Protein AF-A0A967RIY6-F1 (afdb_monomer_lite)

Sequence (97 aa):
YAEVLNAAGASATYFPWGEIYGALEKGTIDGVIAGPLSSQADSGFHEPTKYLLETPITPVDAWSLHVNMDTWKALPKDLQDIILQSCSYGADIFTGS

Foldseek 3Di:
DQVLQVVVVDHDDDDDPLCQQVCLVVVVDVDDDDDDPVVCVVSVNCVSHVDDDPPCSDDDDDDDDDDDPVVLVPDDPVVNVVVVVVVVVVVCVVVVD

Secondary structure (DSSP, 8-state):
-HHHHHHTT-------HHHHHHHHHTTS-S----S-HHHHHHTTTTTT------S--SPPP-------HHHHHHS-HHHHHHHHHHHH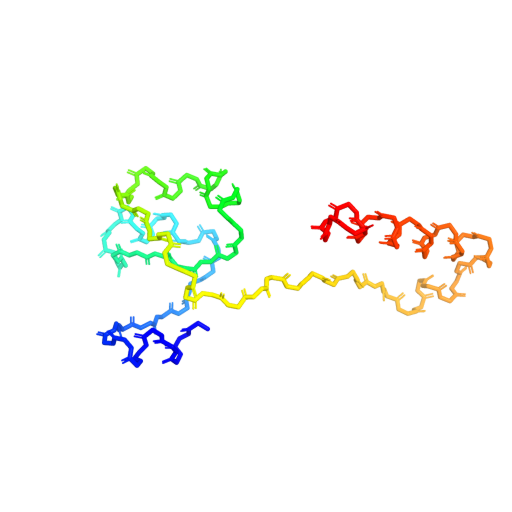HHHHHHHT-

Structure (mmCIF, N/CA/C/O backbone):
data_AF-A0A967RIY6-F1
#
_entry.id   AF-A0A967RIY6-F1
#
loop_
_atom_site.group_PDB
_atom_site.id
_atom_site.type_symbol
_atom_site.label_atom_id
_atom_site.label_alt_id
_atom_site.label_comp_id
_atom_site.label_asym_id
_atom_site.label_entity_id
_atom_site.label_seq_id
_atom_site.pdbx_PDB_ins_code
_atom_site.Cartn_x
_atom_site.Cartn_y
_atom_site.Cartn_z
_atom_site.occupancy
_atom_site.B_iso_or_equiv
_atom_site.auth_seq_id
_atom_site.auth_comp_id
_atom_site.auth_asym_id
_atom_site.auth_atom_id
_atom_site.pdbx_PDB_model_num
ATOM 1 N N . TYR A 1 1 ? -6.871 -8.612 2.311 1.00 77.44 1 TYR A N 1
ATOM 2 C CA . TYR A 1 1 ? -7.255 -7.888 3.543 1.00 77.44 1 TYR A CA 1
ATOM 3 C C . TYR A 1 1 ? -8.656 -8.248 4.028 1.00 77.44 1 TYR A C 1
ATOM 5 O O . TYR A 1 1 ? -8.772 -8.674 5.167 1.00 77.44 1 TYR A O 1
ATOM 13 N N . ALA A 1 2 ? -9.702 -8.130 3.197 1.00 84.69 2 ALA A N 1
ATOM 14 C CA . ALA A 1 2 ? -11.094 -8.268 3.650 1.00 84.69 2 ALA A CA 1
ATOM 15 C C . ALA A 1 2 ? -11.431 -9.603 4.342 1.00 84.69 2 ALA A C 1
ATOM 17 O O . ALA A 1 2 ? -12.003 -9.586 5.421 1.00 84.69 2 ALA A O 1
ATOM 18 N N . GLU A 1 3 ? -11.034 -10.750 3.782 1.00 86.31 3 GLU A N 1
ATOM 19 C CA . GLU A 1 3 ? -11.315 -12.063 4.392 1.00 86.31 3 GLU A CA 1
ATOM 20 C C . GLU A 1 3 ? -10.667 -12.229 5.774 1.00 86.31 3 GLU A C 1
ATOM 22 O O . GLU A 1 3 ? -11.325 -12.669 6.712 1.00 86.31 3 GLU A O 1
ATOM 27 N N . VAL A 1 4 ? -9.403 -11.813 5.917 1.00 84.25 4 VAL A N 1
ATOM 28 C CA . VAL A 1 4 ? -8.665 -11.849 7.193 1.00 84.25 4 VAL A CA 1
ATOM 29 C C . VAL A 1 4 ? -9.344 -10.959 8.233 1.00 84.25 4 VAL A C 1
ATOM 31 O O . VAL A 1 4 ? -9.511 -11.358 9.381 1.00 84.25 4 VAL A O 1
ATOM 34 N N . LEU A 1 5 ? -9.780 -9.767 7.824 1.00 86.75 5 LEU A N 1
ATOM 35 C CA . LEU A 1 5 ? -10.455 -8.823 8.710 1.00 86.75 5 LEU A CA 1
ATOM 36 C C . LEU A 1 5 ? -11.844 -9.295 9.127 1.00 86.75 5 LEU A C 1
ATOM 38 O O . LEU A 1 5 ? -12.197 -9.197 10.299 1.00 86.75 5 LEU A O 1
ATOM 42 N N . ASN A 1 6 ? -12.599 -9.866 8.193 1.00 89.31 6 ASN A N 1
ATOM 43 C CA . ASN A 1 6 ? -13.905 -10.442 8.479 1.00 89.31 6 ASN A CA 1
ATOM 44 C C . ASN A 1 6 ? -13.780 -11.653 9.416 1.00 89.31 6 ASN A C 1
ATOM 46 O O . ASN A 1 6 ? -14.573 -11.791 10.343 1.00 89.31 6 ASN A O 1
ATOM 50 N N . ALA A 1 7 ? -12.750 -12.491 9.243 1.00 88.44 7 ALA A N 1
ATOM 51 C CA . ALA A 1 7 ? -12.446 -13.584 10.168 1.00 88.44 7 ALA A CA 1
ATOM 52 C C . ALA A 1 7 ? -12.066 -13.083 11.576 1.00 88.44 7 ALA A C 1
ATOM 54 O O . ALA A 1 7 ? -12.365 -13.749 12.564 1.00 88.44 7 ALA A O 1
ATOM 55 N N . ALA A 1 8 ? -11.456 -11.897 11.676 1.00 86.00 8 ALA A N 1
ATOM 56 C CA . ALA A 1 8 ? -11.166 -11.218 12.939 1.00 86.00 8 ALA A CA 1
ATOM 57 C C . ALA A 1 8 ? -12.379 -10.474 13.544 1.00 86.00 8 ALA A C 1
ATOM 59 O O . ALA A 1 8 ? -12.253 -9.873 14.610 1.00 86.00 8 ALA A O 1
ATOM 60 N N . GLY A 1 9 ? -13.550 -10.514 12.894 1.00 90.88 9 GLY A N 1
ATOM 61 C CA . GLY A 1 9 ? -14.794 -9.906 13.378 1.00 90.88 9 GLY A CA 1
ATOM 62 C C . GLY A 1 9 ? -15.034 -8.458 12.938 1.00 90.88 9 GLY A C 1
ATOM 63 O O . GLY A 1 9 ? -15.992 -7.842 13.399 1.00 90.88 9 GLY A O 1
ATOM 64 N N . ALA A 1 10 ? -14.200 -7.906 12.053 1.00 90.94 10 ALA A N 1
ATOM 65 C CA . ALA A 1 10 ? -14.437 -6.595 11.451 1.00 90.94 10 ALA A CA 1
ATOM 66 C C . ALA A 1 10 ? -15.422 -6.682 10.267 1.00 90.94 10 ALA A C 1
ATOM 68 O O . ALA A 1 10 ? -15.671 -7.753 9.721 1.00 90.94 10 ALA A O 1
ATOM 69 N N . SER A 1 11 ? -15.955 -5.534 9.838 1.00 93.75 11 SER A N 1
ATOM 70 C CA . SER A 1 11 ? -16.752 -5.407 8.609 1.00 93.75 11 SER A CA 1
ATOM 71 C C . SER A 1 11 ? -15.931 -4.695 7.533 1.00 93.75 11 SER A C 1
ATOM 73 O O . SER A 1 11 ? -15.997 -3.473 7.393 1.00 93.75 11 SER A O 1
ATOM 75 N N . ALA A 1 12 ? -15.117 -5.443 6.785 1.00 91.94 12 ALA A N 1
ATOM 76 C CA . ALA A 1 12 ? -14.196 -4.855 5.817 1.00 91.94 12 ALA A CA 1
ATOM 77 C C . ALA A 1 12 ? -14.908 -4.374 4.541 1.00 91.94 12 ALA A C 1
ATOM 79 O O . ALA A 1 12 ? -15.605 -5.139 3.877 1.00 91.94 12 ALA A O 1
ATOM 80 N N . THR A 1 13 ? -14.663 -3.118 4.161 1.00 92.56 13 THR A N 1
ATOM 81 C CA . THR A 1 13 ? -15.132 -2.510 2.905 1.00 92.56 13 THR A CA 1
ATOM 82 C C . THR A 1 13 ? -13.954 -1.881 2.168 1.00 92.56 13 THR A C 1
ATOM 84 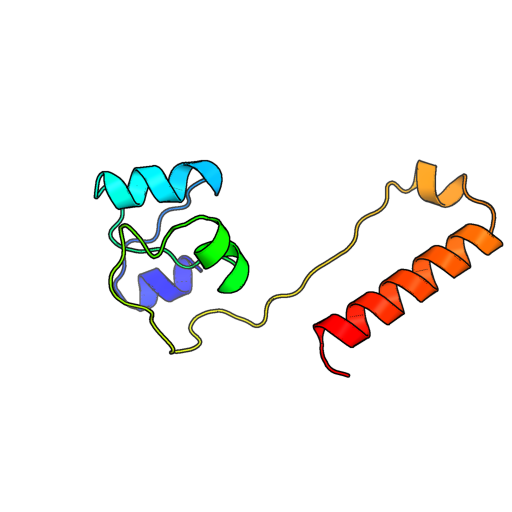O O . THR A 1 13 ? -13.027 -1.366 2.791 1.00 92.56 13 THR A O 1
ATOM 87 N N . TYR A 1 14 ? -13.971 -1.947 0.838 1.00 92.06 14 TYR A N 1
ATOM 88 C CA . TYR A 1 14 ? -12.959 -1.305 0.004 1.00 92.06 14 TYR A CA 1
ATOM 89 C C . TYR A 1 14 ? -13.262 0.186 -0.181 1.00 92.06 14 TYR A C 1
ATOM 91 O O . TYR A 1 14 ? -14.395 0.546 -0.493 1.00 92.06 14 TYR A O 1
ATOM 99 N N . PHE A 1 15 ? -12.228 1.019 -0.063 1.00 94.50 15 PHE A N 1
ATOM 100 C CA . PHE A 1 15 ? -12.257 2.440 -0.403 1.00 94.50 15 PHE A CA 1
ATOM 101 C C . PHE A 1 15 ? -11.096 2.770 -1.354 1.00 94.50 15 PHE A C 1
ATOM 103 O O . PHE A 1 15 ? -9.985 2.265 -1.153 1.00 94.50 15 PHE A O 1
ATOM 110 N N . PRO A 1 16 ? -11.306 3.632 -2.366 1.00 95.44 16 PRO A N 1
ATOM 111 C CA . PRO A 1 16 ? -10.212 4.260 -3.100 1.00 95.44 16 PRO A CA 1
ATOM 112 C C . PRO A 1 16 ? -9.292 5.037 -2.151 1.00 95.44 16 PRO A C 1
ATOM 114 O O . PRO A 1 16 ? -9.772 5.695 -1.232 1.00 95.44 16 PRO A O 1
ATOM 117 N N . TRP A 1 17 ? -7.977 5.023 -2.397 1.00 94.69 17 TRP A N 1
ATOM 118 C CA . TRP A 1 17 ? -6.985 5.612 -1.480 1.00 94.69 17 TRP A CA 1
ATOM 119 C C . TRP A 1 17 ? -7.296 7.066 -1.090 1.00 94.69 17 TRP A C 1
ATOM 121 O O . TRP A 1 17 ? -7.282 7.413 0.088 1.00 94.69 17 TRP A O 1
ATOM 131 N N . GLY A 1 18 ? -7.640 7.903 -2.074 1.00 96.56 18 GLY A N 1
ATOM 132 C CA . GLY A 1 18 ? -7.951 9.321 -1.858 1.00 96.56 18 GLY A CA 1
ATOM 133 C C . GLY A 1 18 ? -9.236 9.589 -1.067 1.00 96.56 18 GLY A C 1
ATOM 134 O O . GLY A 1 18 ? -9.449 10.712 -0.624 1.00 96.56 18 GLY A O 1
ATOM 135 N N . GLU A 1 19 ? -10.087 8.582 -0.865 1.00 97.06 19 GLU A N 1
ATOM 136 C CA . GLU A 1 19 ? -11.333 8.709 -0.101 1.00 97.06 19 GLU A CA 1
ATOM 137 C C . GLU A 1 19 ? -11.170 8.285 1.364 1.00 97.06 19 GLU A C 1
ATOM 139 O O . GLU A 1 19 ? -11.998 8.646 2.201 1.00 97.06 19 GLU A O 1
ATOM 144 N N . ILE A 1 20 ? -10.093 7.561 1.694 1.00 97.12 20 ILE A N 1
ATOM 145 C CA . ILE A 1 20 ? -9.879 6.969 3.020 1.00 97.12 20 ILE A CA 1
ATOM 146 C C . ILE A 1 20 ? -9.805 8.044 4.106 1.00 97.12 20 ILE A C 1
ATOM 148 O O . ILE A 1 20 ? -10.508 7.923 5.105 1.00 97.12 20 ILE A O 1
ATOM 152 N N . TYR A 1 21 ? -9.011 9.106 3.915 1.00 97.19 21 TYR A N 1
ATOM 153 C CA . TYR A 1 21 ? -8.869 10.163 4.927 1.00 97.19 21 TYR A CA 1
ATOM 154 C C . TYR A 1 21 ? -10.231 10.766 5.289 1.00 97.19 21 TYR A C 1
ATOM 156 O O . TYR A 1 21 ? -10.613 10.806 6.455 1.00 97.19 21 TYR A O 1
ATOM 164 N N . GLY A 1 22 ? -11.002 11.176 4.277 1.00 97.81 22 GLY A N 1
ATOM 165 C CA . GLY A 1 22 ? -12.321 11.765 4.495 1.00 97.81 22 GLY A CA 1
ATOM 166 C C . GLY A 1 22 ? -13.320 10.773 5.097 1.00 97.81 22 GLY A C 1
ATOM 167 O O . GLY A 1 22 ? -14.190 11.178 5.865 1.00 97.81 22 GLY A O 1
ATOM 168 N N . ALA A 1 23 ? -13.210 9.482 4.774 1.00 97.62 23 ALA A N 1
ATOM 169 C CA . ALA A 1 23 ? -14.037 8.439 5.372 1.00 97.62 23 ALA A CA 1
ATOM 170 C C . ALA A 1 23 ? -13.700 8.211 6.859 1.00 97.62 23 ALA A C 1
ATOM 172 O O . ALA A 1 23 ? -14.623 8.026 7.653 1.00 97.62 23 ALA A O 1
ATOM 173 N N . LEU A 1 24 ? -12.419 8.288 7.241 1.00 97.25 24 LEU A N 1
ATOM 174 C CA . LEU A 1 24 ? -11.964 8.247 8.638 1.00 97.25 24 LEU A CA 1
ATOM 175 C C . LEU A 1 24 ? -12.408 9.500 9.405 1.00 97.25 24 LEU A C 1
ATOM 177 O O . LEU A 1 24 ? -13.006 9.390 10.470 1.00 97.25 24 LEU A O 1
ATOM 181 N N . GLU A 1 25 ? -12.186 10.692 8.844 1.00 97.69 25 GLU A N 1
ATOM 182 C CA . GLU A 1 25 ? -12.564 11.973 9.460 1.00 97.69 25 GLU A CA 1
ATOM 183 C C . GLU A 1 25 ? -14.075 12.059 9.732 1.00 97.69 25 GLU A C 1
ATOM 185 O O . GLU A 1 25 ? -14.505 12.537 10.781 1.00 97.69 25 GLU A O 1
ATOM 190 N N . LYS A 1 26 ? -14.897 11.554 8.805 1.00 97.50 26 LYS A N 1
ATOM 191 C CA . LYS A 1 26 ? -16.362 11.524 8.940 1.00 97.50 26 LYS A CA 1
ATOM 192 C C . LYS A 1 26 ? -16.877 10.370 9.803 1.00 97.50 26 LYS A C 1
ATOM 194 O O . LYS A 1 26 ? -18.085 10.294 10.019 1.00 97.50 26 LYS A O 1
ATOM 199 N N . GLY A 1 27 ? -16.013 9.451 10.239 1.00 95.75 27 GLY A N 1
ATOM 200 C CA . GLY A 1 27 ? -16.408 8.242 10.968 1.00 95.75 27 GLY A CA 1
ATOM 201 C C . GLY A 1 27 ? -17.239 7.259 10.136 1.00 95.75 27 GLY A C 1
ATOM 202 O O . GLY A 1 27 ? -18.043 6.512 10.679 1.00 95.75 27 GLY A O 1
ATOM 203 N N . THR A 1 28 ? -17.095 7.277 8.806 1.00 96.81 28 THR A N 1
ATOM 204 C CA . THR A 1 28 ? -17.699 6.260 7.923 1.00 96.81 28 THR A CA 1
ATOM 205 C C . THR A 1 28 ? -16.983 4.913 8.060 1.00 96.81 28 THR A C 1
ATOM 207 O O . THR A 1 28 ? -17.607 3.867 7.904 1.00 96.81 28 THR A O 1
ATOM 210 N N . ILE A 1 29 ? -15.683 4.947 8.359 1.00 96.25 29 ILE A N 1
ATOM 211 C CA . ILE A 1 29 ? -14.866 3.795 8.748 1.00 96.25 29 ILE A CA 1
ATOM 212 C C . ILE A 1 29 ? -14.098 4.136 10.028 1.00 96.25 29 ILE A C 1
ATOM 214 O O . ILE A 1 29 ? -13.699 5.282 10.222 1.00 96.25 29 ILE A O 1
ATOM 218 N N . ASP A 1 30 ? -13.868 3.138 10.880 1.00 95.31 30 ASP A N 1
ATOM 219 C CA . ASP A 1 30 ? -13.189 3.316 12.175 1.00 95.31 30 ASP A CA 1
ATOM 220 C C . ASP A 1 30 ? -11.668 3.105 12.105 1.00 95.31 30 ASP A C 1
ATOM 222 O O . ASP A 1 30 ? -10.935 3.403 13.048 1.00 95.31 30 ASP A O 1
ATOM 226 N N . GLY A 1 31 ? -11.180 2.555 10.994 1.00 93.12 31 GLY A N 1
ATOM 227 C CA . GLY A 1 31 ? -9.773 2.242 10.799 1.00 93.12 31 GLY A CA 1
ATOM 228 C C . GLY A 1 31 ? -9.474 1.803 9.374 1.00 93.12 31 GLY A C 1
ATOM 229 O O . GLY A 1 31 ? -10.373 1.513 8.582 1.00 93.12 31 GLY A O 1
ATOM 230 N N . VAL A 1 32 ? -8.186 1.754 9.052 1.00 92.38 32 VAL A N 1
ATOM 231 C CA . VAL A 1 32 ? -7.682 1.391 7.730 1.00 92.38 32 VAL A CA 1
ATOM 232 C C . VAL A 1 32 ? -6.527 0.410 7.862 1.00 92.38 32 VAL A C 1
ATOM 234 O O . VAL A 1 32 ? -5.700 0.507 8.764 1.00 92.38 32 VAL A O 1
ATOM 237 N N . ILE A 1 33 ? -6.476 -0.537 6.931 1.00 89.06 33 ILE A N 1
ATOM 238 C CA . ILE A 1 33 ? -5.314 -1.384 6.683 1.00 89.06 33 ILE A CA 1
ATOM 239 C C . ILE A 1 33 ? -5.010 -1.263 5.198 1.00 89.06 33 ILE A C 1
ATOM 241 O O . ILE A 1 33 ? -5.780 -1.753 4.369 1.00 89.06 33 ILE A O 1
ATOM 245 N N . ALA A 1 34 ? -3.926 -0.566 4.864 1.00 85.38 34 ALA A N 1
ATOM 246 C CA . ALA A 1 34 ? -3.574 -0.289 3.480 1.00 85.38 34 ALA A CA 1
ATOM 247 C C . ALA A 1 34 ? -2.085 0.035 3.332 1.00 85.38 34 ALA A C 1
ATOM 249 O O . ALA A 1 34 ? -1.600 0.944 3.995 1.00 85.38 34 ALA A O 1
ATOM 250 N N . GLY A 1 35 ? -1.397 -0.649 2.415 1.00 82.81 35 GLY A N 1
ATOM 251 C CA . GLY A 1 35 ? -0.026 -0.329 2.002 1.00 82.81 35 GLY A CA 1
ATOM 252 C C . GLY A 1 35 ? 0.992 -0.155 3.145 1.00 82.81 35 GLY A C 1
ATOM 253 O O . GLY A 1 35 ? 0.725 -0.498 4.303 1.00 82.81 35 GLY A O 1
ATOM 254 N N . PRO A 1 36 ? 2.170 0.411 2.839 1.00 82.62 36 PRO A N 1
ATOM 255 C CA . PRO A 1 36 ? 3.202 0.638 3.838 1.00 82.62 36 PRO A CA 1
ATOM 256 C C . PRO A 1 36 ? 2.819 1.781 4.785 1.00 82.62 36 PRO A C 1
ATOM 258 O O . PRO A 1 36 ? 2.144 2.743 4.407 1.00 82.62 36 PRO A O 1
ATOM 261 N N . LEU A 1 37 ? 3.314 1.702 6.023 1.00 85.19 37 LEU A N 1
ATOM 262 C CA . LEU A 1 37 ? 3.058 2.707 7.060 1.00 85.19 37 LEU A CA 1
ATOM 263 C C . LEU A 1 37 ? 3.510 4.116 6.643 1.00 85.19 37 LEU A C 1
ATOM 265 O O . LEU A 1 37 ? 2.842 5.088 6.982 1.00 85.19 37 LEU A O 1
ATOM 269 N N . SER A 1 38 ? 4.601 4.233 5.877 1.00 87.75 38 SER A N 1
ATOM 270 C CA . SER A 1 38 ? 5.081 5.519 5.351 1.00 87.75 38 SER A CA 1
ATOM 271 C C . SER A 1 38 ? 4.033 6.207 4.476 1.00 87.75 38 SER A C 1
ATOM 273 O O . SER A 1 38 ? 3.712 7.364 4.714 1.00 87.75 38 SER A O 1
ATOM 275 N N . SER A 1 39 ? 3.415 5.487 3.536 1.00 90.62 39 SER A N 1
ATOM 276 C CA . SER A 1 39 ? 2.370 6.053 2.676 1.00 90.62 39 SER A CA 1
ATOM 277 C C . SER A 1 39 ? 1.116 6.450 3.457 1.00 90.62 39 SER A C 1
ATOM 279 O O . SER A 1 39 ? 0.477 7.448 3.127 1.00 90.62 39 SER A O 1
ATOM 281 N N . GLN A 1 40 ? 0.759 5.697 4.502 1.00 91.56 40 GLN A N 1
ATOM 282 C CA . GLN A 1 40 ? -0.352 6.056 5.391 1.00 91.56 40 GLN A CA 1
ATOM 283 C C . GLN A 1 40 ? -0.043 7.323 6.203 1.00 91.56 40 GLN A C 1
ATOM 285 O O . GLN A 1 40 ? -0.918 8.173 6.377 1.00 91.56 40 GLN A O 1
ATOM 290 N N . ALA A 1 41 ? 1.202 7.465 6.672 1.00 91.62 41 ALA A N 1
ATOM 291 C CA . ALA A 1 41 ? 1.673 8.656 7.367 1.00 91.62 41 ALA A CA 1
ATOM 292 C C . ALA A 1 41 ? 1.655 9.884 6.444 1.00 91.62 41 ALA A C 1
ATOM 294 O O . ALA A 1 41 ? 1.071 10.897 6.821 1.00 91.62 41 ALA A O 1
ATOM 295 N N . ASP A 1 42 ? 2.184 9.756 5.222 1.00 95.12 42 ASP A N 1
ATOM 296 C CA . ASP A 1 42 ? 2.160 10.805 4.191 1.00 95.12 42 ASP A CA 1
ATOM 297 C C . ASP A 1 42 ? 0.728 11.217 3.816 1.00 95.12 42 ASP A C 1
ATOM 299 O O . ASP A 1 42 ? 0.468 12.373 3.490 1.00 95.12 42 ASP A O 1
ATOM 303 N N . SER A 1 43 ? -0.218 10.275 3.884 1.00 95.88 43 SER A N 1
ATOM 304 C CA . SER A 1 43 ? -1.643 10.521 3.619 1.00 95.88 43 SER A CA 1
ATOM 305 C C . SER A 1 43 ? -2.407 11.079 4.826 1.00 95.88 43 SER A C 1
ATOM 307 O O . SER A 1 43 ? -3.618 11.273 4.738 1.00 95.88 43 SER A O 1
ATOM 309 N N . GLY A 1 44 ? -1.738 11.305 5.961 1.00 95.69 44 GLY A N 1
ATOM 310 C CA . GLY A 1 44 ? -2.343 11.913 7.146 1.00 95.69 44 GLY A CA 1
ATOM 311 C C . GLY A 1 44 ? -3.325 11.014 7.899 1.00 95.69 44 GLY A C 1
ATOM 312 O O . GLY A 1 44 ? -4.044 11.501 8.761 1.00 95.69 44 GLY A O 1
ATOM 313 N N . PHE A 1 45 ? -3.386 9.701 7.633 1.00 95.75 45 PHE A N 1
ATOM 314 C CA . PHE A 1 45 ? -4.404 8.829 8.255 1.00 95.75 45 PHE A CA 1
ATOM 315 C C . PHE A 1 45 ? -4.307 8.782 9.787 1.00 95.75 45 PHE A C 1
ATOM 317 O O . PHE A 1 45 ? -5.305 8.554 10.464 1.00 95.75 45 PHE A O 1
ATOM 324 N N . HIS A 1 46 ? -3.128 9.078 10.332 1.00 94.38 46 HIS A N 1
ATOM 325 C CA . HIS A 1 46 ? -2.870 9.203 11.764 1.00 94.38 46 HIS A CA 1
ATOM 326 C C . HIS A 1 46 ? -3.551 10.417 12.429 1.00 94.38 46 HIS A C 1
ATOM 328 O O . HIS A 1 46 ? -3.636 10.462 13.652 1.00 94.38 46 HIS A O 1
ATOM 334 N N . GLU A 1 47 ? -4.037 11.400 11.666 1.00 96.19 47 GLU A N 1
ATOM 335 C CA . GLU A 1 47 ? -4.760 12.555 12.211 1.00 96.19 47 GLU A CA 1
ATOM 336 C C . GLU A 1 47 ? -6.149 12.153 12.756 1.00 96.19 47 GLU A C 1
ATOM 338 O O . GLU A 1 47 ? -6.430 12.431 13.928 1.00 96.19 47 GLU A O 1
ATOM 343 N N . PRO A 1 48 ? -7.011 11.445 11.988 1.00 96.19 48 PRO A N 1
ATOM 344 C CA . PRO A 1 48 ? -8.285 10.936 12.499 1.00 96.19 48 PRO A CA 1
ATOM 345 C C . PRO A 1 48 ? -8.171 9.625 13.300 1.00 96.19 48 PRO A C 1
ATOM 347 O O . PRO A 1 48 ? -9.080 9.319 14.074 1.00 96.19 48 PRO A O 1
ATOM 350 N N . THR A 1 49 ? -7.082 8.847 13.175 1.00 94.88 49 THR A N 1
ATOM 351 C CA . THR A 1 49 ? -6.905 7.574 13.911 1.00 94.88 49 THR A CA 1
ATOM 352 C C . THR A 1 49 ? -5.813 7.647 14.975 1.00 94.88 49 THR A C 1
ATOM 354 O O . THR A 1 49 ? -4.654 7.904 14.672 1.00 94.88 49 THR A O 1
ATOM 357 N N . LYS A 1 50 ? -6.149 7.324 16.229 1.00 91.44 50 LYS A N 1
ATOM 358 C CA . LYS A 1 50 ? -5.226 7.454 17.377 1.00 91.44 50 LYS A CA 1
ATOM 359 C C . LYS A 1 50 ? -4.350 6.233 17.652 1.00 91.44 50 LYS A C 1
ATOM 361 O O . LYS A 1 50 ? -3.430 6.322 18.461 1.00 91.44 50 LYS A O 1
ATOM 366 N N . TYR A 1 51 ? -4.676 5.091 17.058 1.00 92.56 51 TYR A N 1
ATOM 367 C CA . TYR A 1 51 ? -4.056 3.811 17.382 1.00 92.56 51 TYR A CA 1
ATOM 368 C C . TYR A 1 51 ? -3.455 3.183 16.131 1.00 92.56 51 TYR A C 1
ATOM 370 O O . TYR A 1 51 ? -4.112 3.110 15.096 1.00 92.56 51 TYR A O 1
ATOM 378 N N . LEU A 1 52 ? -2.224 2.692 16.264 1.00 89.50 52 LEU A N 1
ATOM 379 C CA . LEU A 1 52 ? -1.554 1.853 15.278 1.00 89.50 52 LEU A CA 1
ATOM 380 C C . LEU A 1 52 ? -1.534 0.417 15.799 1.00 89.50 52 LEU A C 1
ATOM 382 O O . LEU A 1 52 ? -1.153 0.173 16.944 1.00 89.50 52 LEU A O 1
ATOM 386 N N . LEU A 1 53 ? -1.922 -0.533 14.954 1.00 86.94 53 LEU A N 1
ATOM 387 C CA . LEU A 1 53 ? -1.771 -1.949 15.256 1.00 86.94 53 LEU A CA 1
ATOM 388 C C . LEU A 1 53 ? -0.415 -2.435 14.733 1.00 86.94 53 LEU A C 1
ATOM 390 O O . LEU A 1 53 ? -0.216 -2.526 13.527 1.00 86.94 53 LEU A O 1
ATOM 394 N N . GLU A 1 54 ? 0.500 -2.782 15.639 1.00 81.94 54 GLU A N 1
ATOM 395 C CA . GLU A 1 54 ? 1.829 -3.312 15.279 1.00 81.94 54 GLU A CA 1
ATOM 396 C C . GLU A 1 54 ? 1.795 -4.786 14.848 1.00 81.94 54 GLU A C 1
ATOM 398 O O . GLU A 1 54 ? 2.765 -5.310 14.305 1.00 81.94 54 GLU A O 1
ATOM 403 N N . THR A 1 55 ? 0.684 -5.487 15.100 1.00 79.06 55 THR A N 1
ATOM 404 C CA . THR A 1 55 ? 0.544 -6.892 14.709 1.00 79.06 55 THR A CA 1
ATOM 405 C C . THR A 1 55 ? 0.539 -7.013 13.182 1.00 79.06 55 THR A C 1
ATOM 407 O O . THR A 1 55 ? -0.303 -6.384 12.536 1.00 79.06 55 THR A O 1
ATOM 410 N N . PRO A 1 56 ? 1.406 -7.855 12.590 1.00 71.00 56 PRO A N 1
ATOM 411 C CA . PRO A 1 56 ? 1.475 -8.028 11.145 1.00 71.00 56 PRO A CA 1
ATOM 412 C C . PRO A 1 56 ? 0.294 -8.878 10.663 1.00 71.00 56 PRO A C 1
ATOM 414 O O . PRO A 1 56 ? 0.395 -10.086 10.468 1.00 71.00 56 PRO A O 1
ATOM 417 N N . ILE A 1 57 ? -0.860 -8.237 10.502 1.00 76.69 57 ILE A N 1
ATOM 418 C CA . ILE A 1 57 ? -2.072 -8.841 9.927 1.00 76.69 57 ILE A CA 1
ATOM 419 C C . ILE A 1 57 ? -2.105 -8.736 8.396 1.00 76.69 57 ILE A C 1
ATOM 421 O O . ILE A 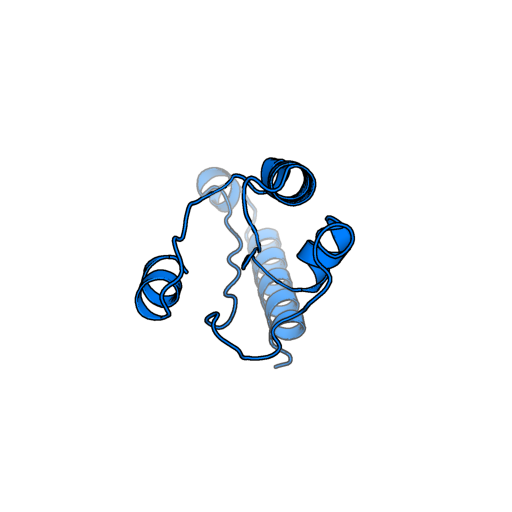1 57 ? -3.015 -9.252 7.744 1.00 76.69 57 ILE A O 1
ATOM 425 N N . THR A 1 58 ? -1.114 -8.059 7.816 1.00 69.12 58 THR A N 1
ATOM 426 C CA . THR A 1 58 ? -0.926 -7.901 6.377 1.00 69.12 58 THR A CA 1
ATOM 427 C C . THR A 1 58 ? 0.187 -8.824 5.879 1.00 69.12 58 THR A C 1
ATOM 429 O O . THR A 1 58 ? 1.201 -8.975 6.563 1.00 69.12 58 THR A O 1
ATOM 432 N N . PRO A 1 59 ? 0.040 -9.441 4.693 1.00 65.56 59 PRO A N 1
ATOM 433 C CA . PRO A 1 59 ? 1.152 -10.136 4.055 1.00 65.56 59 PRO A CA 1
ATOM 434 C C . PRO A 1 59 ? 2.288 -9.157 3.718 1.00 65.56 59 PRO A C 1
ATOM 436 O O . PRO A 1 59 ? 2.078 -7.945 3.686 1.00 65.56 59 PRO A O 1
ATOM 439 N N . VAL A 1 60 ? 3.478 -9.703 3.452 1.00 68.31 60 VAL A N 1
ATOM 440 C CA . VAL A 1 60 ? 4.628 -8.946 2.935 1.00 68.31 60 VAL A CA 1
ATOM 441 C C . VAL A 1 60 ? 4.212 -8.213 1.658 1.00 68.31 60 VAL A C 1
ATOM 443 O O . VAL A 1 60 ? 3.676 -8.835 0.738 1.00 68.31 60 VAL A O 1
ATOM 446 N N . ASP A 1 61 ? 4.455 -6.904 1.608 1.00 70.31 61 ASP A N 1
ATOM 447 C CA . ASP A 1 61 ? 4.167 -6.096 0.426 1.00 70.31 61 ASP A CA 1
ATOM 448 C C . ASP A 1 61 ? 5.078 -6.520 -0.736 1.00 70.31 61 ASP A C 1
ATOM 450 O O . ASP A 1 61 ? 6.304 -6.486 -0.632 1.00 70.31 61 ASP A O 1
ATOM 454 N N . ALA A 1 62 ? 4.473 -6.896 -1.863 1.00 74.88 62 ALA A N 1
ATOM 455 C CA . ALA A 1 62 ? 5.177 -7.183 -3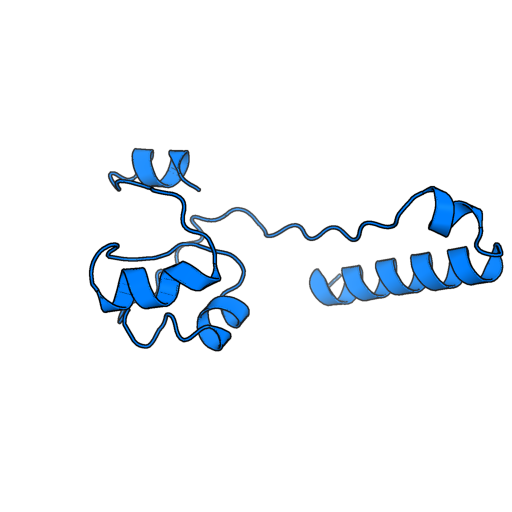.106 1.00 74.88 62 ALA A CA 1
ATOM 456 C C . ALA A 1 62 ? 4.877 -6.083 -4.125 1.00 74.88 62 ALA A C 1
ATOM 458 O O . ALA A 1 62 ? 3.719 -5.822 -4.458 1.00 74.88 62 ALA A O 1
ATOM 459 N N . TRP A 1 63 ? 5.929 -5.451 -4.633 1.00 79.31 63 TRP A N 1
ATOM 460 C CA . TRP A 1 63 ? 5.832 -4.376 -5.612 1.00 79.31 63 TRP A CA 1
ATOM 461 C C . TRP A 1 63 ? 6.282 -4.898 -6.970 1.00 79.31 63 TRP A C 1
ATOM 463 O O . TRP A 1 63 ? 7.244 -5.656 -7.073 1.00 79.31 63 TRP A O 1
ATOM 473 N N . SER A 1 64 ? 5.566 -4.510 -8.021 1.00 83.88 64 SER A N 1
ATOM 474 C CA . SER A 1 64 ? 5.881 -4.904 -9.393 1.00 83.88 64 SER A CA 1
ATOM 475 C C . SER A 1 64 ? 5.979 -3.674 -10.277 1.00 83.88 64 SER A C 1
ATOM 477 O O . SER A 1 64 ? 5.143 -2.771 -10.221 1.00 83.88 64 SER A O 1
ATOM 479 N N . LEU A 1 65 ? 7.021 -3.648 -11.104 1.00 87.00 65 LEU A N 1
ATOM 480 C CA . LEU A 1 65 ? 7.188 -2.650 -12.144 1.00 87.00 65 LEU A CA 1
ATOM 481 C C . LEU A 1 65 ? 6.659 -3.225 -13.455 1.00 87.00 65 LEU A C 1
ATOM 483 O O . LEU A 1 65 ? 7.037 -4.322 -13.864 1.00 87.00 65 LEU A O 1
ATOM 487 N N . HIS A 1 66 ? 5.789 -2.469 -14.116 1.00 91.81 66 HIS A N 1
ATOM 488 C CA . HIS A 1 66 ? 5.199 -2.860 -15.388 1.00 91.81 66 HIS A CA 1
ATOM 489 C C . HIS A 1 66 ? 5.640 -1.904 -16.489 1.00 91.81 66 HIS A C 1
ATOM 491 O O . HIS A 1 66 ? 5.651 -0.687 -16.308 1.00 91.81 66 HIS A O 1
ATOM 497 N N . VAL A 1 67 ? 5.956 -2.464 -17.654 1.00 94.06 67 VAL A N 1
ATOM 498 C CA . VAL A 1 67 ? 6.273 -1.714 -18.869 1.00 94.06 67 VAL A CA 1
ATOM 499 C C . VAL A 1 67 ? 5.354 -2.174 -19.995 1.00 94.06 67 VAL A C 1
ATOM 501 O O . VAL A 1 67 ? 5.047 -3.360 -20.121 1.00 94.06 67 VAL A O 1
ATOM 504 N N . ASN A 1 68 ? 4.887 -1.236 -20.821 1.00 97.25 68 ASN A N 1
ATOM 505 C CA . ASN A 1 68 ? 4.160 -1.586 -22.035 1.00 97.25 68 ASN A CA 1
ATOM 506 C C . ASN A 1 68 ? 5.077 -2.394 -22.971 1.00 97.25 68 ASN A C 1
ATOM 508 O O . ASN A 1 68 ? 6.220 -2.008 -23.216 1.00 97.25 68 ASN A O 1
ATOM 512 N N . MET A 1 69 ? 4.572 -3.504 -23.513 1.00 97.31 69 MET A N 1
ATOM 513 C CA . MET A 1 69 ? 5.391 -4.420 -24.310 1.00 97.31 69 MET A CA 1
ATOM 514 C C . MET A 1 69 ? 5.826 -3.853 -25.662 1.00 97.31 69 MET A C 1
ATOM 516 O O . MET A 1 69 ? 6.895 -4.224 -26.141 1.00 97.31 69 MET A O 1
ATOM 520 N N . ASP A 1 70 ? 5.040 -2.970 -26.274 1.00 98.12 70 ASP A N 1
ATOM 521 C CA . ASP A 1 70 ? 5.411 -2.333 -27.538 1.00 98.12 70 ASP A CA 1
ATOM 522 C C . ASP A 1 70 ? 6.508 -1.296 -27.298 1.00 98.12 70 ASP A C 1
ATOM 524 O O . ASP A 1 70 ? 7.515 -1.288 -28.005 1.00 98.12 70 ASP A O 1
ATOM 528 N N . THR A 1 71 ? 6.379 -0.499 -26.232 1.00 97.25 71 THR A N 1
ATOM 529 C CA . THR A 1 71 ? 7.444 0.403 -25.777 1.00 97.25 71 THR A CA 1
ATOM 530 C C . THR A 1 71 ? 8.716 -0.373 -25.450 1.00 97.25 71 THR A C 1
ATOM 532 O O . THR A 1 71 ? 9.780 -0.011 -25.935 1.00 97.25 71 THR A O 1
ATOM 535 N N . TRP A 1 72 ? 8.617 -1.471 -24.696 1.00 97.19 72 TRP A N 1
ATOM 536 C CA . TRP A 1 72 ? 9.766 -2.301 -24.330 1.00 97.19 72 TRP A CA 1
ATOM 537 C C . TRP A 1 72 ? 10.513 -2.844 -25.552 1.00 97.19 72 TRP A C 1
ATOM 539 O O . TRP A 1 72 ? 11.736 -2.743 -25.638 1.00 97.19 72 TRP A O 1
ATOM 549 N N . LYS A 1 73 ? 9.775 -3.388 -26.526 1.00 97.38 73 LYS A N 1
ATOM 550 C CA . LYS A 1 73 ? 10.343 -3.947 -27.762 1.00 97.38 73 LYS A CA 1
ATOM 551 C C . LYS A 1 73 ? 10.935 -2.884 -28.686 1.00 97.38 73 LYS A C 1
ATOM 553 O O . LYS A 1 73 ? 11.822 -3.212 -29.466 1.00 97.38 73 LYS A O 1
ATOM 558 N N . ALA A 1 74 ? 10.449 -1.644 -28.617 1.00 97.81 74 ALA A N 1
ATOM 559 C CA . ALA A 1 74 ? 10.991 -0.528 -29.386 1.00 97.81 74 ALA A CA 1
ATOM 560 C C . ALA A 1 74 ? 12.329 -0.009 -28.829 1.00 97.81 74 ALA A C 1
ATOM 562 O O . ALA A 1 74 ? 13.040 0.711 -29.531 1.00 97.81 74 ALA A O 1
ATOM 563 N N . LEU A 1 75 ? 12.680 -0.356 -27.586 1.00 97.56 75 LEU A N 1
ATOM 564 C CA . LEU A 1 75 ? 13.940 0.060 -26.982 1.00 97.56 75 LEU A CA 1
ATOM 565 C C . LEU A 1 75 ? 15.128 -0.735 -27.549 1.00 97.56 75 LEU A C 1
ATOM 567 O O . LEU A 1 75 ? 15.062 -1.963 -27.649 1.00 97.56 75 LEU A O 1
ATOM 571 N N . PRO A 1 76 ? 16.249 -0.057 -27.845 1.00 98.25 76 PRO A N 1
ATOM 572 C CA . PRO A 1 76 ? 17.550 -0.688 -28.017 1.00 98.25 76 PRO A CA 1
ATOM 573 C C . PRO A 1 76 ? 17.936 -1.601 -26.839 1.00 98.25 76 PRO A C 1
ATOM 575 O O . PRO A 1 76 ? 17.543 -1.371 -25.692 1.00 98.25 76 PRO A O 1
ATOM 578 N N . LYS A 1 77 ? 18.725 -2.645 -27.123 1.00 97.69 77 LYS A N 1
ATOM 579 C CA . LYS A 1 77 ? 19.098 -3.679 -26.141 1.00 97.69 77 LYS A CA 1
ATOM 580 C C . LYS A 1 77 ? 19.873 -3.123 -24.942 1.00 97.69 77 LYS A C 1
ATOM 582 O O . LYS A 1 77 ? 19.654 -3.570 -23.824 1.00 97.69 77 LYS A O 1
ATOM 587 N N . ASP A 1 78 ? 20.743 -2.147 -25.167 1.00 98.00 78 ASP A N 1
ATOM 588 C CA . ASP A 1 78 ? 21.495 -1.455 -24.118 1.00 98.00 78 ASP A CA 1
ATOM 589 C C . ASP A 1 78 ? 20.569 -0.722 -23.137 1.00 98.00 78 ASP A C 1
ATOM 591 O O . ASP A 1 78 ? 20.762 -0.811 -21.926 1.00 98.00 78 ASP A O 1
ATOM 595 N N . LEU A 1 79 ? 19.508 -0.075 -23.630 1.00 97.88 79 LEU A N 1
ATOM 596 C CA . LEU A 1 79 ? 18.513 0.563 -22.764 1.00 97.88 79 LEU A CA 1
ATOM 597 C C . LEU A 1 79 ? 17.656 -0.456 -22.007 1.00 97.88 79 LEU A C 1
ATOM 599 O O . LEU A 1 79 ? 17.348 -0.236 -20.837 1.00 97.88 79 LEU A O 1
ATOM 603 N N . GLN A 1 80 ? 17.299 -1.578 -22.640 1.00 97.75 80 GLN A N 1
ATOM 604 C CA . GLN A 1 80 ? 16.628 -2.680 -21.943 1.00 97.75 80 GLN A CA 1
ATOM 605 C C . GLN A 1 80 ? 17.483 -3.190 -20.774 1.00 97.75 80 GLN A C 1
ATOM 607 O O . GLN A 1 80 ? 16.981 -3.352 -19.663 1.00 97.75 80 GLN A O 1
ATOM 612 N N . ASP A 1 81 ? 18.783 -3.381 -21.000 1.00 97.56 81 ASP A N 1
ATOM 613 C CA . ASP A 1 81 ? 19.709 -3.859 -19.971 1.00 97.56 81 ASP A CA 1
ATOM 614 C C . ASP A 1 81 ? 19.861 -2.867 -18.817 1.00 97.56 81 ASP A C 1
ATOM 616 O O . ASP A 1 81 ? 19.797 -3.270 -17.655 1.00 97.56 81 ASP A O 1
ATOM 620 N N . ILE A 1 82 ? 19.965 -1.568 -19.116 1.00 97.06 82 ILE A N 1
ATOM 621 C CA . ILE A 1 82 ? 20.016 -0.514 -18.093 1.00 97.06 82 ILE A CA 1
ATOM 622 C C . ILE A 1 82 ? 18.743 -0.511 -17.242 1.00 97.06 82 ILE A C 1
ATOM 624 O O . ILE A 1 82 ? 18.826 -0.392 -16.018 1.00 97.06 82 ILE A O 1
ATOM 628 N N . ILE A 1 83 ? 17.565 -0.655 -17.857 1.00 95.31 83 ILE A N 1
ATOM 629 C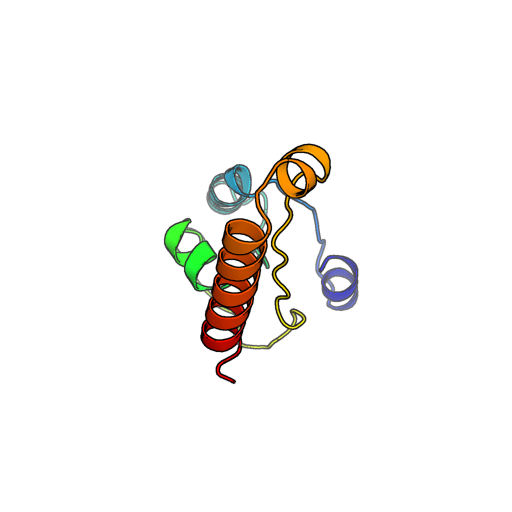 CA . ILE A 1 83 ? 16.293 -0.687 -17.125 1.00 95.31 83 ILE A CA 1
ATOM 630 C C . ILE A 1 83 ? 16.229 -1.918 -16.223 1.00 95.31 83 ILE A C 1
ATOM 632 O O . ILE A 1 83 ? 15.898 -1.775 -15.048 1.00 95.31 83 ILE A O 1
ATOM 636 N N . LEU A 1 84 ? 16.572 -3.106 -16.731 1.00 94.81 84 LEU A N 1
ATOM 637 C CA . LEU A 1 84 ? 16.568 -4.335 -15.931 1.00 94.81 84 LEU A CA 1
ATOM 638 C C . LEU A 1 84 ? 17.534 -4.237 -14.752 1.00 94.81 84 LEU A C 1
ATOM 640 O O . LEU A 1 84 ? 17.135 -4.514 -13.625 1.00 94.81 84 LEU A O 1
ATOM 644 N N . GLN A 1 85 ? 18.766 -3.780 -14.989 1.00 95.56 85 GLN A N 1
ATOM 645 C CA . GLN A 1 85 ? 19.757 -3.594 -13.931 1.00 95.56 85 GLN A CA 1
ATOM 646 C C . GLN A 1 85 ? 19.267 -2.596 -12.877 1.00 95.56 85 GLN A C 1
ATOM 648 O O . GLN A 1 85 ? 19.406 -2.842 -11.681 1.00 95.56 85 GLN A O 1
ATOM 653 N N . SER A 1 86 ? 18.661 -1.490 -13.314 1.00 94.19 86 SER A N 1
ATOM 654 C CA . SER A 1 86 ? 18.109 -0.471 -12.416 1.00 94.19 86 SER A CA 1
ATOM 655 C C . SER A 1 86 ? 16.926 -1.005 -11.603 1.00 94.19 86 SER A C 1
ATOM 657 O O . SER A 1 86 ? 16.809 -0.693 -10.421 1.00 94.19 86 SER A O 1
ATOM 659 N N . CYS A 1 87 ? 16.071 -1.839 -12.204 1.00 92.56 87 CYS A N 1
ATOM 660 C CA . CYS A 1 87 ? 14.961 -2.494 -11.511 1.00 92.56 87 CYS A CA 1
ATOM 661 C C . CYS A 1 87 ? 15.461 -3.502 -10.471 1.00 92.56 87 CYS A C 1
ATOM 663 O O . CYS A 1 87 ? 14.956 -3.499 -9.353 1.00 92.56 87 CYS A O 1
ATOM 665 N N . SER A 1 88 ? 16.456 -4.328 -10.812 1.00 90.31 88 SER A N 1
ATOM 666 C CA . SER A 1 88 ? 17.086 -5.256 -9.864 1.00 90.31 88 SER A CA 1
ATOM 667 C C . SER A 1 88 ? 17.717 -4.508 -8.694 1.00 90.31 88 SER A C 1
ATOM 669 O O . SER A 1 88 ? 17.400 -4.805 -7.551 1.00 90.31 88 SER A O 1
ATOM 671 N N . TYR A 1 89 ? 18.504 -3.466 -8.971 1.00 91.88 89 TYR A N 1
ATOM 672 C CA . TYR A 1 89 ? 19.099 -2.634 -7.926 1.00 91.88 89 TYR A CA 1
ATOM 673 C C . TYR A 1 89 ? 18.045 -1.977 -7.019 1.00 91.88 89 TYR A C 1
ATOM 675 O O . TYR A 1 89 ? 18.197 -1.939 -5.800 1.00 91.88 89 TYR A O 1
ATOM 683 N N . GLY A 1 90 ? 16.951 -1.476 -7.600 1.00 88.38 90 GLY A N 1
ATOM 684 C CA . GLY A 1 9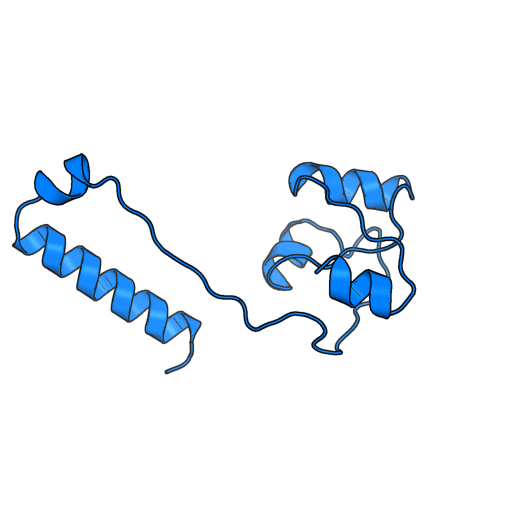0 ? 15.836 -0.924 -6.832 1.00 88.38 90 GLY A CA 1
ATOM 685 C C . GLY A 1 90 ? 15.128 -1.971 -5.966 1.00 88.38 90 GLY A C 1
ATOM 686 O O . GLY A 1 90 ? 14.730 -1.658 -4.845 1.00 88.38 90 GLY A O 1
ATOM 687 N N . ALA A 1 91 ? 14.995 -3.206 -6.460 1.00 86.00 91 ALA A N 1
ATOM 688 C CA . ALA A 1 91 ? 14.429 -4.312 -5.697 1.00 86.00 91 ALA A CA 1
ATOM 689 C C . ALA A 1 91 ? 15.309 -4.664 -4.491 1.00 86.00 91 ALA A C 1
ATOM 691 O O . ALA A 1 91 ? 14.779 -4.731 -3.388 1.00 86.00 91 ALA A O 1
ATOM 692 N N . ASP A 1 92 ? 16.628 -4.772 -4.681 1.00 87.12 92 ASP A N 1
ATOM 693 C CA . ASP A 1 92 ? 17.602 -5.072 -3.621 1.00 87.12 92 ASP A CA 1
ATOM 694 C C . ASP A 1 92 ? 17.525 -4.053 -2.468 1.00 87.12 92 ASP A C 1
ATOM 696 O O . ASP A 1 92 ? 17.463 -4.417 -1.291 1.00 87.12 92 ASP A O 1
ATOM 700 N N . ILE A 1 93 ? 17.429 -2.757 -2.799 1.00 85.12 93 ILE A N 1
ATOM 701 C CA . ILE A 1 93 ? 17.228 -1.690 -1.802 1.00 85.12 93 ILE A CA 1
ATOM 702 C C . ILE A 1 93 ? 15.924 -1.898 -1.022 1.00 85.12 93 ILE A C 1
ATOM 704 O O . ILE A 1 93 ? 15.896 -1.701 0.192 1.00 85.12 93 ILE A O 1
ATOM 708 N N . PHE A 1 94 ? 14.840 -2.256 -1.712 1.00 77.00 94 PHE A N 1
ATOM 709 C CA . PHE A 1 94 ? 13.525 -2.423 -1.098 1.00 77.00 94 PHE A CA 1
ATOM 710 C C . PHE A 1 94 ? 13.456 -3.661 -0.193 1.00 77.00 94 PHE A C 1
ATOM 712 O O . PHE A 1 94 ? 12.841 -3.610 0.871 1.00 77.00 94 PHE A O 1
ATOM 719 N N . THR A 1 95 ? 14.091 -4.767 -0.589 1.00 76.44 95 THR A N 1
ATOM 720 C CA . THR A 1 95 ? 14.086 -6.030 0.164 1.00 76.44 95 THR A CA 1
ATOM 721 C C . THR A 1 95 ? 15.190 -6.126 1.212 1.00 76.44 95 THR A C 1
ATOM 723 O O . THR A 1 95 ? 15.142 -7.023 2.053 1.00 76.44 95 THR A O 1
ATOM 726 N N . GLY A 1 96 ? 16.162 -5.209 1.200 1.00 71.06 96 GLY A N 1
ATOM 727 C CA . GLY A 1 96 ? 17.301 -5.224 2.119 1.00 71.06 96 GLY A CA 1
ATOM 728 C C . GLY A 1 96 ? 18.234 -6.422 1.905 1.00 71.06 96 GLY A C 1
ATOM 729 O O . GLY A 1 96 ? 18.856 -6.880 2.865 1.00 71.06 96 GLY A O 1
ATOM 730 N N . SER A 1 97 ? 18.284 -6.948 0.677 1.00 58.12 97 SER A N 1
ATOM 731 C CA . SER A 1 97 ? 19.088 -8.103 0.246 1.00 58.12 97 SER A CA 1
ATOM 732 C C . SER A 1 97 ? 20.250 -7.660 -0.625 1.00 58.12 97 SER A C 1
ATOM 734 O O . SER A 1 97 ? 21.386 -8.104 -0.355 1.00 58.12 97 SER A O 1
#

pLDDT: mean 89.87, std 8.62, range [58.12, 98.25]

Radius of gyration: 18.5 Å; chains: 1; bounding box: 39×26×47 Å